Protein AF-A0A1T5F324-F1 (afdb_monomer_lite)

Radius of gyration: 17.67 Å; chains: 1; bounding box: 37×48×42 Å

Sequence (77 aa):
MRLAGTGRALMDFIFDWSRVRPQPMILDWQASPSAIDFYEALGFHPDRVGDFPEYPGFTLVHRSGSEEPAAQHVPRQ

Foldseek 3Di:
DPVLVVVVVVVVVVVVVQQPDQAKDKDKDWAAQVCQVSVVVVVWDFACPDDCNRTTMTMDIHHRDDDDPPDPDDDDD

pLDDT: mean 81.15, std 17.05, range [40.06, 94.31]

Secondary structure (DSSP, 8-state):
--HHHHHHHHHHHHHHHHHT-SS-EEEEEE--GGGHHHHHHTT---B--SS-TTS-EEEEEE--S------------

Structure (mmCIF, N/CA/C/O backbone):
data_AF-A0A1T5F324-F1
#
_entry.id   AF-A0A1T5F324-F1
#
loop_
_atom_site.group_PDB
_atom_site.id
_atom_site.type_symbol
_atom_site.label_atom_id
_atom_site.label_alt_id
_atom_site.label_comp_id
_atom_site.label_asym_id
_atom_site.label_entity_id
_atom_site.label_seq_id
_atom_site.pdbx_PDB_ins_code
_atom_site.Cartn_x
_atom_site.Cartn_y
_atom_site.Cartn_z
_atom_site.occupancy
_atom_site.B_iso_or_equiv
_atom_site.auth_seq_id
_atom_site.auth_comp_id
_atom_site.auth_asym_id
_atom_site.auth_atom_id
_atom_site.pdbx_PDB_model_num
ATOM 1 N N . MET A 1 1 ? 5.786 -12.369 -14.124 1.00 49.66 1 MET A N 1
ATOM 2 C CA . MET A 1 1 ? 4.355 -12.405 -13.732 1.00 49.66 1 MET A CA 1
ATOM 3 C C . MET A 1 1 ? 4.015 -13.307 -12.527 1.00 49.66 1 MET A C 1
ATOM 5 O O . MET A 1 1 ? 2.840 -13.492 -12.257 1.00 49.66 1 MET A O 1
ATOM 9 N N . ARG A 1 2 ? 4.978 -13.826 -11.739 1.00 51.12 2 ARG A N 1
ATOM 10 C CA . ARG A 1 2 ? 4.678 -14.703 -10.578 1.00 51.12 2 ARG A CA 1
ATOM 11 C C . ARG A 1 2 ? 4.544 -13.959 -9.235 1.00 51.12 2 ARG A C 1
ATOM 13 O O . ARG A 1 2 ? 3.838 -14.428 -8.356 1.00 51.12 2 ARG A O 1
ATOM 20 N N . LEU A 1 3 ? 5.177 -12.789 -9.097 1.00 57.16 3 LEU A N 1
ATOM 21 C CA . LEU A 1 3 ? 5.210 -12.013 -7.845 1.00 57.16 3 LEU A CA 1
ATOM 22 C C . LEU A 1 3 ? 3.957 -11.151 -7.609 1.00 57.16 3 LEU A C 1
ATOM 24 O O . LEU A 1 3 ? 3.643 -10.856 -6.463 1.00 57.16 3 LEU A O 1
ATOM 28 N N . ALA A 1 4 ? 3.212 -10.799 -8.664 1.00 62.53 4 ALA A N 1
ATOM 29 C CA . ALA A 1 4 ? 2.022 -9.950 -8.546 1.00 62.53 4 ALA A CA 1
ATOM 30 C C . ALA A 1 4 ? 0.897 -10.619 -7.735 1.00 62.53 4 ALA A C 1
ATOM 32 O O . ALA A 1 4 ? 0.251 -9.958 -6.930 1.00 62.53 4 ALA A O 1
ATOM 33 N N . GLY A 1 5 ? 0.704 -11.936 -7.889 1.00 81.62 5 GLY A N 1
ATOM 34 C CA . GLY A 1 5 ? -0.318 -12.680 -7.144 1.00 81.62 5 GLY A CA 1
ATOM 35 C C . GLY A 1 5 ? -0.003 -12.798 -5.651 1.00 81.62 5 GLY A C 1
ATOM 36 O O . GLY A 1 5 ? -0.859 -12.519 -4.818 1.00 81.62 5 GLY 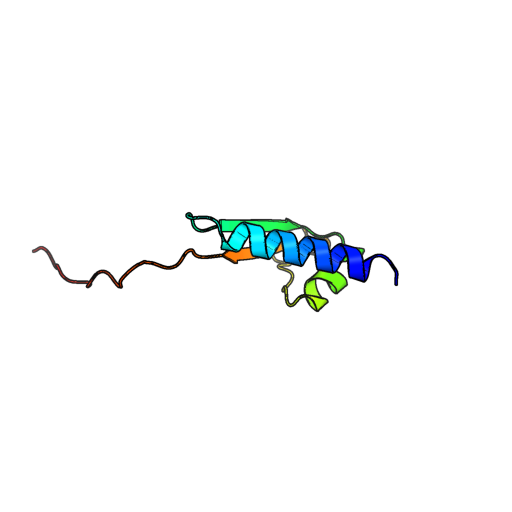A O 1
ATOM 37 N N . THR A 1 6 ? 1.240 -13.148 -5.301 1.00 86.94 6 THR A N 1
ATOM 38 C CA . THR A 1 6 ? 1.669 -13.236 -3.894 1.00 86.94 6 THR A CA 1
ATOM 39 C C . THR A 1 6 ? 1.712 -11.861 -3.230 1.00 86.94 6 THR A C 1
ATOM 41 O O . THR A 1 6 ? 1.263 -11.728 -2.096 1.00 86.94 6 THR A O 1
ATOM 44 N N . GLY A 1 7 ? 2.207 -10.837 -3.934 1.00 88.50 7 GLY A N 1
ATOM 45 C CA . GLY A 1 7 ? 2.218 -9.463 -3.433 1.00 88.50 7 GLY A CA 1
ATOM 46 C C . GLY A 1 7 ? 0.806 -8.951 -3.163 1.00 88.50 7 GLY A C 1
ATOM 47 O O . GLY A 1 7 ? 0.547 -8.418 -2.089 1.00 88.50 7 GLY A O 1
ATOM 48 N N . ARG A 1 8 ? -0.133 -9.179 -4.092 1.00 90.19 8 ARG A N 1
ATOM 49 C CA . ARG A 1 8 ? -1.542 -8.813 -3.905 1.00 90.19 8 ARG A CA 1
ATOM 50 C C . ARG A 1 8 ? -2.146 -9.500 -2.680 1.00 90.19 8 ARG A C 1
ATOM 52 O O . ARG A 1 8 ? -2.695 -8.815 -1.827 1.00 90.19 8 ARG A O 1
ATOM 59 N N . ALA A 1 9 ? -1.981 -10.819 -2.566 1.00 93.25 9 ALA A N 1
ATOM 60 C CA . ALA A 1 9 ? -2.511 -11.588 -1.441 1.00 93.25 9 ALA A CA 1
ATOM 61 C C . ALA A 1 9 ? -1.937 -11.133 -0.087 1.00 93.25 9 ALA A C 1
ATOM 63 O O . ALA A 1 9 ? -2.662 -11.085 0.904 1.00 93.25 9 ALA A O 1
ATOM 64 N N . LEU A 1 10 ? -0.651 -10.769 -0.042 1.00 92.56 10 LEU A N 1
ATOM 65 C CA . LEU A 1 10 ? -0.029 -10.212 1.159 1.00 92.56 10 LEU A CA 1
ATOM 66 C C . LEU A 1 10 ? -0.639 -8.857 1.535 1.00 92.56 10 LEU A C 1
ATOM 68 O O . LEU A 1 10 ? -0.954 -8.637 2.702 1.00 92.56 10 LEU A O 1
ATOM 72 N N . MET A 1 11 ? -0.817 -7.960 0.563 1.00 92.75 11 MET A N 1
ATOM 73 C CA . MET A 1 11 ? -1.409 -6.646 0.823 1.00 92.75 11 MET A CA 1
ATOM 74 C C . MET A 1 11 ? -2.867 -6.766 1.271 1.00 92.75 11 MET A C 1
ATOM 76 O O . MET A 1 11 ? -3.238 -6.146 2.263 1.00 92.75 11 MET A O 1
ATOM 80 N N . ASP A 1 12 ? -3.661 -7.626 0.626 1.00 92.56 12 ASP A N 1
ATOM 81 C CA . ASP A 1 12 ? -5.043 -7.896 1.042 1.00 92.56 12 ASP A CA 1
ATOM 82 C C . ASP A 1 12 ? -5.087 -8.424 2.495 1.00 92.56 12 ASP A C 1
ATOM 84 O O . ASP A 1 12 ? -5.881 -7.942 3.304 1.00 92.56 12 ASP A O 1
ATOM 88 N N . PHE A 1 13 ? -4.169 -9.325 2.878 1.00 94.06 13 PHE A N 1
ATOM 89 C CA . PHE A 1 13 ? -4.044 -9.793 4.265 1.00 94.06 13 PHE A CA 1
ATOM 90 C C . PHE A 1 13 ? -3.723 -8.657 5.251 1.00 94.06 13 PHE A C 1
ATOM 92 O O . PHE A 1 13 ? -4.334 -8.578 6.318 1.00 94.06 13 PHE A O 1
ATOM 99 N N . ILE A 1 14 ? -2.784 -7.765 4.914 1.00 92.19 14 ILE A N 1
ATOM 100 C CA . ILE A 1 14 ? -2.423 -6.611 5.757 1.00 92.19 14 ILE A CA 1
ATOM 101 C C . ILE A 1 14 ? -3.623 -5.663 5.924 1.00 92.19 14 ILE A C 1
ATOM 103 O O . ILE A 1 14 ? -3.848 -5.131 7.017 1.00 92.19 14 ILE A O 1
ATOM 107 N N . PHE A 1 15 ? -4.426 -5.470 4.878 1.00 89.12 15 PHE A N 1
ATOM 108 C CA . PHE A 1 15 ? -5.619 -4.619 4.934 1.00 89.12 15 PHE A CA 1
ATOM 109 C C . PHE A 1 15 ? -6.709 -5.225 5.806 1.00 89.12 15 PHE A C 1
ATOM 111 O O . PHE A 1 15 ? -7.245 -4.544 6.679 1.00 89.12 15 PHE A O 1
ATOM 118 N N . ASP A 1 16 ? -6.995 -6.515 5.652 1.00 92.25 16 ASP A N 1
ATOM 119 C CA . ASP A 1 16 ? -7.964 -7.180 6.519 1.00 92.25 16 ASP A CA 1
ATOM 120 C C . AS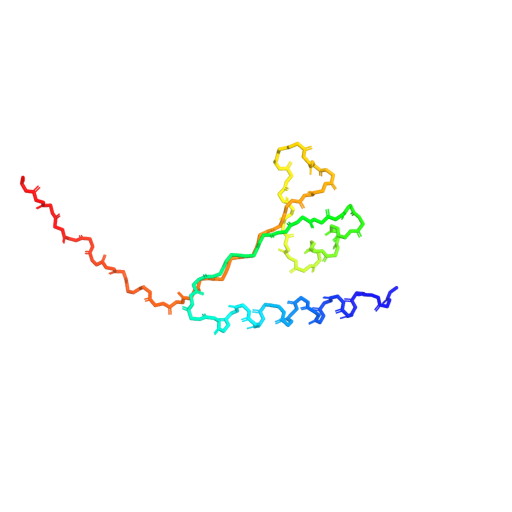P A 1 16 ? -7.514 -7.169 7.981 1.00 92.25 16 ASP A C 1
ATOM 122 O O . ASP A 1 16 ? -8.302 -6.860 8.876 1.00 92.25 16 ASP A O 1
ATOM 126 N N . TRP A 1 17 ? -6.229 -7.422 8.224 1.00 92.06 17 TRP A N 1
ATOM 127 C CA . TRP A 1 17 ? -5.640 -7.367 9.556 1.00 92.06 17 TRP A CA 1
ATOM 128 C C . TRP A 1 17 ? -5.736 -5.979 10.204 1.00 92.06 17 TRP A C 1
ATOM 130 O O . TRP A 1 17 ? -6.061 -5.874 11.389 1.00 92.06 17 TRP A O 1
ATOM 140 N N . SER A 1 18 ? -5.451 -4.914 9.454 1.00 91.25 18 SER A N 1
ATOM 141 C CA . SER A 1 18 ? -5.503 -3.545 9.980 1.00 91.25 18 SER A CA 1
ATOM 142 C C . SER A 1 18 ? -6.942 -3.077 10.205 1.00 91.25 18 SER A C 1
ATOM 144 O O . SER A 1 18 ? -7.222 -2.428 11.212 1.00 91.25 18 SER A O 1
ATOM 146 N N . ARG A 1 19 ? -7.882 -3.483 9.344 1.00 87.75 19 ARG A N 1
ATOM 147 C CA . ARG A 1 19 ? -9.310 -3.154 9.467 1.00 87.75 19 ARG A CA 1
ATOM 148 C C . ARG A 1 19 ? -9.967 -3.717 10.729 1.00 87.75 19 ARG A C 1
ATOM 150 O O . ARG A 1 19 ? -10.875 -3.086 11.259 1.00 87.75 19 ARG A O 1
ATOM 157 N N . VAL A 1 20 ? -9.542 -4.885 11.213 1.00 91.56 20 VAL A N 1
ATOM 158 C CA . VAL A 1 20 ? -10.126 -5.507 12.420 1.00 91.56 20 VAL A CA 1
ATOM 159 C C . VAL A 1 20 ? -9.534 -4.978 13.731 1.00 91.56 20 VAL A C 1
ATOM 161 O O . VAL A 1 20 ? -9.861 -5.493 14.804 1.00 91.56 20 VAL A O 1
ATOM 164 N N . ARG A 1 21 ? -8.640 -3.980 13.689 1.00 88.62 21 ARG A N 1
ATOM 165 C CA . ARG A 1 21 ? -8.075 -3.404 14.911 1.00 88.62 21 ARG A CA 1
ATOM 166 C C . ARG A 1 21 ? -9.071 -2.465 15.603 1.00 88.62 21 ARG A C 1
ATOM 168 O O . ARG A 1 21 ? -9.764 -1.704 14.934 1.00 88.62 21 ARG A O 1
ATOM 175 N N . PRO A 1 22 ? -9.143 -2.498 16.948 1.00 86.00 22 PRO A N 1
ATOM 176 C CA . PRO A 1 22 ? -10.071 -1.645 17.685 1.00 86.00 22 PRO A CA 1
ATOM 177 C C . PRO A 1 22 ? -9.657 -0.167 17.661 1.00 86.00 22 PRO A C 1
ATOM 179 O O . PRO A 1 22 ? -10.512 0.715 17.734 1.00 86.00 22 PRO A O 1
ATOM 182 N N . GLN A 1 23 ? -8.361 0.121 17.530 1.00 88.31 23 GLN A N 1
ATOM 183 C CA . GLN A 1 23 ? -7.847 1.481 17.388 1.00 88.31 23 GLN A CA 1
ATOM 184 C C . GLN A 1 23 ? -7.680 1.865 15.912 1.00 88.31 23 GLN A C 1
ATOM 186 O O . GLN A 1 23 ? -7.349 0.996 15.099 1.00 88.31 23 GLN A O 1
ATOM 191 N N . PRO A 1 24 ? -7.821 3.160 15.571 1.00 89.38 24 PRO A N 1
ATOM 192 C CA . PRO A 1 24 ? -7.418 3.666 14.270 1.00 89.38 24 PRO A CA 1
ATOM 193 C C . PRO A 1 24 ? -5.958 3.316 13.979 1.00 89.38 24 PRO A C 1
ATOM 195 O O . PRO A 1 24 ? -5.090 3.439 14.845 1.00 89.38 24 PRO A O 1
ATOM 198 N N . MET A 1 25 ? -5.693 2.896 12.749 1.00 91.94 25 MET A N 1
ATOM 199 C CA . MET A 1 25 ? -4.367 2.536 12.277 1.00 91.94 25 MET A CA 1
ATOM 200 C C . MET A 1 25 ? -3.955 3.408 11.103 1.00 91.94 25 MET A C 1
ATOM 202 O O . MET A 1 25 ? -4.725 3.622 10.167 1.00 91.94 25 MET A O 1
ATOM 206 N N . ILE A 1 26 ? -2.704 3.853 11.147 1.00 92.25 26 ILE A N 1
ATOM 207 C CA . ILE A 1 26 ? -2.007 4.453 10.018 1.00 92.25 26 ILE A CA 1
ATOM 208 C C . ILE A 1 26 ? -0.808 3.555 9.730 1.00 92.25 26 ILE A C 1
ATOM 210 O O . ILE A 1 26 ? -0.026 3.257 10.634 1.00 92.25 26 ILE A O 1
ATOM 214 N N . LEU A 1 27 ? -0.707 3.073 8.496 1.00 93.00 27 LEU A N 1
ATOM 215 C CA . LEU A 1 27 ? 0.469 2.372 8.001 1.00 93.00 27 LEU A CA 1
ATOM 216 C C . LEU A 1 27 ? 1.153 3.280 6.992 1.00 93.00 27 LEU A C 1
ATOM 218 O O . LEU A 1 27 ? 0.557 3.603 5.969 1.00 93.00 27 LEU A O 1
ATOM 222 N N . ASP A 1 28 ? 2.392 3.645 7.286 1.00 93.12 28 ASP A N 1
ATOM 223 C CA . ASP A 1 28 ? 3.249 4.435 6.412 1.00 93.12 28 ASP A CA 1
ATOM 224 C C . ASP A 1 28 ? 4.463 3.610 6.010 1.00 93.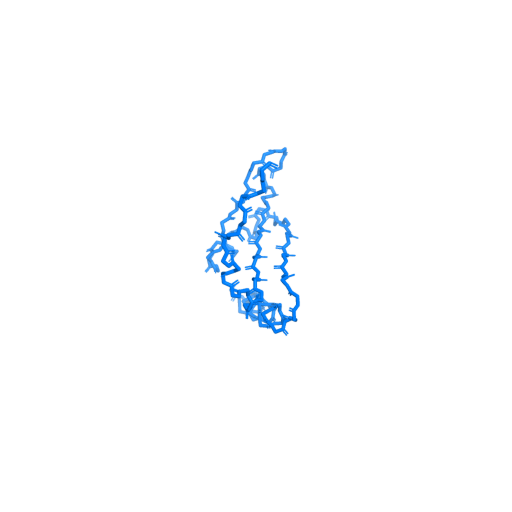12 28 ASP A C 1
ATOM 226 O O . ASP A 1 28 ? 5.104 2.966 6.847 1.00 93.12 28 ASP A O 1
ATOM 230 N N . TRP A 1 29 ? 4.778 3.614 4.720 1.00 93.62 29 TRP A N 1
ATOM 231 C CA . TRP A 1 29 ? 5.967 2.952 4.196 1.00 93.62 29 TRP A CA 1
ATOM 232 C C . TRP A 1 29 ? 6.504 3.669 2.960 1.00 93.62 29 TRP A C 1
ATOM 234 O O . TRP A 1 29 ? 5.801 4.442 2.317 1.00 93.62 29 TRP A O 1
ATOM 244 N N . GLN A 1 30 ? 7.758 3.392 2.610 1.00 94.12 30 GLN A N 1
ATOM 245 C CA . GLN A 1 30 ? 8.359 3.814 1.343 1.00 94.12 30 GLN A CA 1
ATOM 246 C C . GLN A 1 30 ? 8.462 2.628 0.387 1.00 94.12 30 GLN A C 1
ATOM 248 O O . GLN A 1 30 ? 8.625 1.482 0.818 1.00 94.12 30 GLN A O 1
ATOM 253 N N . ALA A 1 31 ? 8.403 2.895 -0.915 1.00 93.00 31 ALA A N 1
ATOM 254 C CA . ALA A 1 31 ? 8.610 1.876 -1.941 1.00 93.00 31 ALA A CA 1
ATOM 255 C C . ALA A 1 31 ? 9.862 2.159 -2.772 1.00 93.00 31 ALA A C 1
ATOM 257 O O . ALA A 1 31 ? 10.184 3.307 -3.059 1.00 93.00 31 ALA A O 1
ATOM 258 N N . SER A 1 32 ? 10.542 1.101 -3.221 1.00 93.62 32 SER A N 1
ATOM 259 C CA . SER A 1 32 ? 11.566 1.227 -4.260 1.00 93.62 32 SER A CA 1
ATOM 260 C C . SER A 1 32 ? 10.936 1.591 -5.611 1.00 93.62 32 SER A C 1
ATOM 262 O O . SER A 1 32 ? 9.797 1.184 -5.858 1.00 93.62 32 SER A O 1
ATOM 264 N N . PRO A 1 33 ? 11.684 2.226 -6.539 1.00 93.25 33 PRO A N 1
ATOM 265 C CA . PRO A 1 33 ? 11.186 2.570 -7.873 1.00 93.25 33 PRO A CA 1
ATOM 266 C C . PRO A 1 33 ? 10.484 1.414 -8.598 1.00 93.25 33 PRO A C 1
ATOM 268 O O . PRO A 1 33 ? 9.423 1.586 -9.185 1.00 93.25 33 PRO A O 1
ATOM 271 N N . SER A 1 34 ? 11.039 0.204 -8.491 1.00 92.19 34 SER A N 1
ATOM 272 C CA . SER A 1 34 ? 10.512 -1.014 -9.121 1.00 92.19 34 SER A CA 1
ATOM 273 C C . SER A 1 34 ? 9.190 -1.532 -8.541 1.00 92.19 34 SER A C 1
ATOM 275 O O . SER A 1 34 ? 8.574 -2.409 -9.143 1.00 92.19 34 SER A O 1
ATOM 277 N N . ALA A 1 35 ? 8.776 -1.047 -7.369 1.00 91.56 35 ALA A N 1
ATOM 278 C CA . ALA A 1 35 ? 7.558 -1.467 -6.682 1.00 91.56 35 ALA A CA 1
ATOM 279 C C . ALA A 1 35 ? 6.438 -0.418 -6.759 1.00 91.56 35 ALA A C 1
ATOM 281 O O . ALA A 1 35 ? 5.322 -0.707 -6.333 1.00 91.56 35 ALA A O 1
ATOM 282 N N . ILE A 1 36 ? 6.708 0.773 -7.305 1.00 93.56 36 ILE A N 1
ATOM 283 C CA . ILE A 1 36 ? 5.727 1.864 -7.402 1.00 93.56 36 ILE A CA 1
ATOM 284 C C . ILE A 1 36 ? 4.508 1.416 -8.215 1.00 93.56 36 ILE A C 1
ATOM 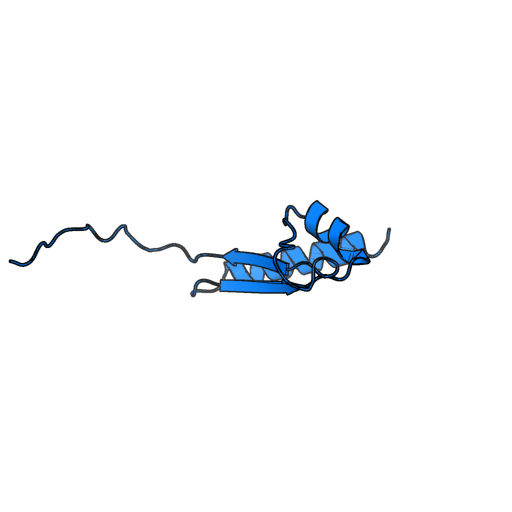286 O O . ILE A 1 36 ? 3.404 1.413 -7.675 1.00 93.56 36 ILE A O 1
ATOM 290 N N . ASP A 1 37 ? 4.720 0.925 -9.441 1.00 93.00 37 ASP A N 1
ATOM 291 C CA . ASP A 1 37 ? 3.646 0.463 -10.336 1.00 93.00 37 ASP A CA 1
ATOM 292 C C . ASP A 1 37 ? 2.768 -0.618 -9.688 1.00 93.00 37 ASP A C 1
ATOM 294 O O . ASP A 1 37 ? 1.570 -0.718 -9.952 1.00 93.00 37 ASP A O 1
ATOM 298 N N . PHE A 1 38 ? 3.360 -1.444 -8.817 1.00 93.06 38 PHE A N 1
ATOM 299 C CA . PHE A 1 38 ? 2.615 -2.451 -8.072 1.00 93.06 38 PHE A CA 1
ATOM 300 C C . PHE A 1 38 ? 1.626 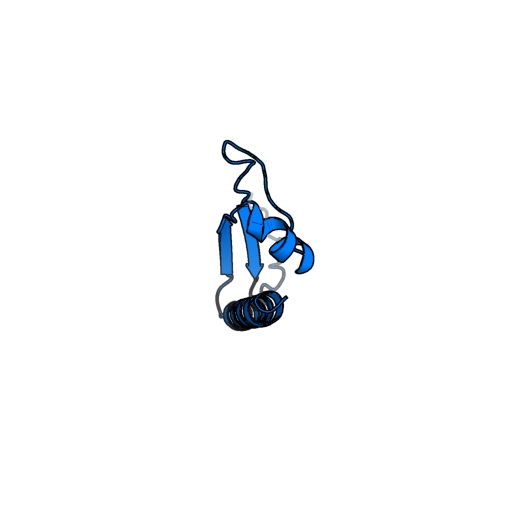-1.800 -7.099 1.00 93.06 38 PHE A C 1
ATOM 302 O O . PHE A 1 38 ? 0.453 -2.161 -7.123 1.00 93.06 38 PHE A O 1
ATOM 309 N N . TYR A 1 39 ? 2.060 -0.843 -6.275 1.00 92.81 39 TYR A N 1
ATOM 310 C CA . TYR A 1 39 ? 1.171 -0.164 -5.328 1.00 92.81 39 TYR A CA 1
ATOM 311 C C . TYR A 1 39 ? 0.148 0.740 -6.031 1.00 92.81 39 TYR A C 1
ATOM 313 O O . TYR A 1 39 ? -1.010 0.781 -5.611 1.00 92.81 39 TYR A O 1
ATOM 321 N N . GLU A 1 40 ? 0.518 1.386 -7.138 1.00 92.94 40 GLU A N 1
ATOM 322 C CA . GLU A 1 40 ? -0.422 2.150 -7.971 1.00 92.94 40 GLU A CA 1
ATOM 323 C C . GLU A 1 40 ? -1.521 1.253 -8.559 1.00 92.94 40 GLU A C 1
ATOM 325 O O . GLU A 1 40 ? -2.701 1.599 -8.503 1.00 92.94 40 GLU A O 1
ATOM 330 N N . ALA A 1 41 ? -1.179 0.043 -9.016 1.00 91.88 41 ALA A N 1
ATOM 331 C CA . ALA A 1 41 ? -2.165 -0.939 -9.477 1.00 91.88 41 ALA A CA 1
ATOM 332 C C . ALA A 1 41 ? -3.108 -1.439 -8.361 1.00 91.88 41 ALA A C 1
ATOM 334 O O . ALA A 1 41 ? -4.178 -1.980 -8.649 1.00 91.88 41 ALA A O 1
ATOM 335 N N . LEU A 1 42 ? -2.737 -1.265 -7.087 1.00 90.12 42 LEU A N 1
ATOM 336 C CA . LEU A 1 42 ? -3.609 -1.520 -5.935 1.00 90.12 42 LEU A CA 1
ATOM 337 C C . LEU A 1 42 ? -4.478 -0.307 -5.554 1.00 90.12 42 LEU A C 1
ATOM 339 O O . LEU A 1 42 ? -5.332 -0.443 -4.680 1.00 90.12 42 LEU A O 1
ATOM 343 N N . GLY A 1 43 ? -4.291 0.844 -6.209 1.00 91.38 43 GLY A N 1
ATOM 344 C CA . GLY A 1 43 ? -5.031 2.086 -5.969 1.00 91.38 43 GLY A CA 1
ATOM 345 C C . GLY A 1 43 ? -4.356 3.061 -4.999 1.00 91.38 43 GLY A C 1
ATOM 346 O O . GLY A 1 43 ? -4.973 4.057 -4.617 1.00 91.38 43 GLY A O 1
ATOM 347 N N . PHE A 1 44 ? -3.113 2.801 -4.585 1.00 92.12 44 PHE A N 1
ATOM 348 C CA . PHE A 1 44 ? -2.357 3.749 -3.769 1.00 92.12 44 PHE A CA 1
ATOM 349 C C . PHE A 1 44 ? -1.743 4.853 -4.620 1.00 92.12 44 PHE A C 1
ATOM 351 O O . PHE A 1 44 ? -1.439 4.658 -5.792 1.00 92.12 44 PHE A O 1
ATOM 358 N N . HIS A 1 45 ? -1.526 6.008 -3.998 1.00 93.12 45 HIS A N 1
ATOM 359 C CA . HIS A 1 45 ? -0.930 7.165 -4.651 1.00 93.12 45 HIS A CA 1
ATOM 360 C C . HIS A 1 45 ? 0.427 7.446 -3.998 1.00 93.12 45 HIS A C 1
ATOM 362 O O . HIS A 1 45 ? 0.465 7.592 -2.774 1.00 93.12 45 HIS A O 1
ATOM 368 N N . PRO A 1 46 ? 1.526 7.488 -4.771 1.00 93.38 46 PRO A N 1
ATOM 369 C CA . PRO A 1 46 ? 2.840 7.789 -4.226 1.00 93.38 46 PRO A CA 1
ATOM 370 C C . PRO A 1 46 ? 2.905 9.249 -3.772 1.00 93.38 46 PRO A C 1
ATOM 372 O O . PRO A 1 46 ? 2.704 10.162 -4.575 1.00 93.38 46 PRO A O 1
ATOM 375 N N . ASP A 1 47 ? 3.257 9.473 -2.511 1.00 93.06 47 ASP A N 1
ATOM 376 C CA . ASP A 1 47 ? 3.673 10.781 -2.022 1.00 93.06 47 ASP A CA 1
ATOM 377 C C . ASP A 1 47 ? 5.158 10.994 -2.345 1.00 93.06 47 ASP A C 1
ATOM 379 O O . ASP A 1 47 ? 6.042 10.300 -1.837 1.00 93.06 47 ASP A O 1
ATOM 383 N N . ARG A 1 48 ? 5.426 11.941 -3.245 1.00 90.69 48 ARG A N 1
ATOM 384 C CA . ARG A 1 48 ? 6.776 12.306 -3.703 1.00 90.69 48 ARG A CA 1
ATOM 385 C C . ARG A 1 48 ? 7.278 13.605 -3.077 1.00 90.69 48 ARG A C 1
ATOM 387 O O . ARG A 1 48 ? 8.302 14.123 -3.519 1.00 90.69 48 ARG A O 1
ATOM 394 N N . VAL A 1 49 ? 6.557 14.172 -2.112 1.00 86.00 49 VAL A N 1
ATOM 395 C CA . VAL A 1 49 ? 6.957 15.425 -1.469 1.00 86.00 49 VAL A CA 1
ATOM 396 C C . VAL A 1 49 ? 8.197 15.188 -0.595 1.00 86.00 49 VAL A C 1
ATOM 398 O O . VAL A 1 49 ? 8.221 14.289 0.240 1.00 86.00 49 VAL A O 1
ATOM 401 N N . GLY A 1 50 ? 9.230 16.018 -0.772 1.00 72.94 50 GLY A N 1
ATOM 402 C CA . GLY A 1 50 ? 10.465 15.988 0.024 1.00 72.94 50 GLY A CA 1
ATOM 403 C C . GLY A 1 50 ? 11.685 15.425 -0.716 1.00 72.94 50 GLY A C 1
ATOM 404 O O . GLY A 1 50 ? 11.724 15.392 -1.945 1.00 72.94 50 GLY A O 1
ATOM 405 N N . ASP A 1 51 ? 12.694 14.997 0.047 1.00 74.75 51 ASP A N 1
ATOM 406 C CA . ASP A 1 51 ? 14.044 14.678 -0.457 1.00 74.75 51 ASP A CA 1
ATOM 407 C C . ASP A 1 51 ? 14.178 13.290 -1.114 1.00 74.75 51 ASP A C 1
ATOM 409 O O . ASP A 1 51 ? 15.259 12.917 -1.571 1.00 74.75 51 ASP A O 1
ATOM 413 N N . PHE A 1 52 ? 13.092 12.511 -1.189 1.00 75.12 52 PHE A N 1
ATOM 414 C CA . PHE A 1 52 ? 13.112 11.128 -1.687 1.00 75.12 52 PHE A CA 1
ATOM 415 C C . PHE A 1 52 ? 12.087 10.870 -2.807 1.00 75.12 52 PHE A C 1
ATOM 417 O O . PHE A 1 52 ? 11.318 9.911 -2.724 1.00 75.12 52 PHE A O 1
ATOM 424 N N . PRO A 1 53 ? 12.067 11.667 -3.895 1.00 80.38 53 PRO A N 1
ATOM 425 C CA . PRO A 1 53 ? 11.085 11.502 -4.972 1.00 80.38 53 PRO A CA 1
ATOM 426 C C . PRO A 1 53 ? 11.206 10.153 -5.700 1.00 80.38 53 PRO A C 1
ATOM 428 O O . PRO A 1 53 ? 10.233 9.680 -6.290 1.00 80.38 53 PRO A O 1
ATOM 431 N N . GLU A 1 54 ? 12.386 9.527 -5.656 1.00 89.69 54 GLU A N 1
ATOM 432 C CA . GLU A 1 54 ? 12.658 8.198 -6.219 1.00 89.69 54 GLU A CA 1
ATOM 433 C C . GLU A 1 54 ? 12.105 7.055 -5.353 1.00 89.69 54 GLU A C 1
ATOM 435 O O . GLU A 1 54 ? 11.787 5.991 -5.880 1.00 89.69 54 GLU A O 1
ATOM 440 N N . TYR A 1 55 ? 11.936 7.287 -4.048 1.00 92.19 55 TYR A N 1
ATOM 441 C CA . TYR A 1 55 ? 11.425 6.317 -3.077 1.00 92.19 55 TYR A CA 1
ATOM 442 C C . TYR A 1 55 ? 10.189 6.893 -2.377 1.00 92.19 55 TYR A C 1
ATOM 444 O O . TYR A 1 55 ? 10.255 7.241 -1.193 1.00 92.19 55 TYR A O 1
ATOM 452 N N . PRO A 1 56 ? 9.074 7.059 -3.113 1.00 94.25 56 PRO A N 1
ATOM 453 C CA . PRO A 1 56 ? 7.903 7.738 -2.588 1.00 94.25 56 PRO A CA 1
ATOM 454 C C . PRO A 1 56 ? 7.323 7.031 -1.367 1.00 94.25 56 PRO A C 1
ATOM 456 O O . PRO A 1 56 ? 7.406 5.803 -1.230 1.00 94.25 56 PRO A O 1
ATOM 459 N N . GLY A 1 57 ? 6.697 7.835 -0.513 1.00 94.31 57 GLY A N 1
ATOM 460 C CA . GLY A 1 57 ? 5.884 7.370 0.597 1.00 94.31 57 GLY A CA 1
ATOM 461 C C . GLY A 1 57 ? 4.519 6.873 0.129 1.00 94.31 57 GLY A C 1
ATOM 462 O O . GLY A 1 57 ? 3.986 7.302 -0.893 1.00 94.31 57 GLY A O 1
ATOM 463 N N . PHE A 1 58 ? 3.945 5.968 0.903 1.00 94.06 58 PHE A N 1
ATOM 464 C CA . PHE A 1 58 ? 2.582 5.489 0.766 1.00 94.06 58 PHE A CA 1
ATOM 465 C C . PHE A 1 58 ? 1.966 5.389 2.152 1.00 94.06 58 PHE A C 1
ATOM 467 O O . PHE A 1 58 ? 2.601 4.892 3.083 1.00 94.06 58 PHE A O 1
ATOM 474 N N . THR A 1 5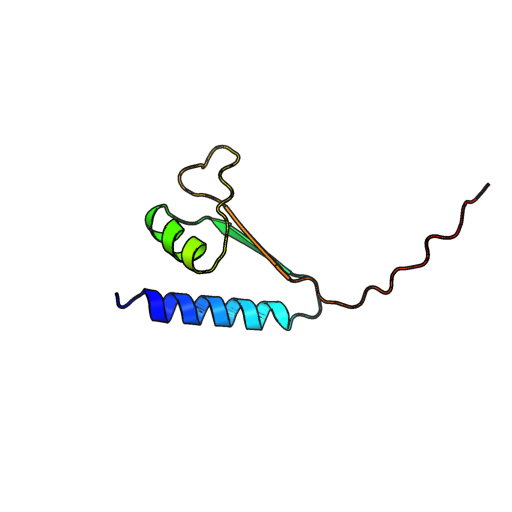9 ? 0.709 5.809 2.251 1.00 92.62 59 THR A N 1
ATOM 475 C CA . THR A 1 59 ? -0.036 5.802 3.506 1.00 92.62 59 THR A CA 1
ATOM 476 C C . THR A 1 59 ? -1.340 5.037 3.332 1.00 92.62 59 THR A C 1
ATOM 478 O O . THR A 1 59 ? -2.100 5.267 2.389 1.00 92.62 59 THR A O 1
ATOM 481 N N . LEU A 1 60 ? -1.643 4.162 4.286 1.00 90.94 60 LEU A N 1
ATOM 482 C CA . LEU A 1 60 ? -2.958 3.563 4.471 1.00 90.94 60 LEU A CA 1
ATOM 483 C C . LEU A 1 60 ? -3.536 4.031 5.802 1.00 90.94 60 LEU A C 1
ATOM 485 O O . LEU A 1 60 ? -2.936 3.822 6.854 1.00 90.94 60 LEU A O 1
ATOM 489 N N . VAL A 1 61 ? -4.739 4.601 5.758 1.00 89.25 61 VAL A N 1
ATOM 490 C CA . VAL A 1 61 ? -5.464 5.041 6.952 1.00 89.25 61 VAL A CA 1
ATOM 491 C C . VAL A 1 61 ? -6.714 4.189 7.126 1.00 89.25 61 VAL A C 1
ATOM 493 O O . VAL A 1 61 ? -7.655 4.280 6.340 1.00 89.25 61 VAL A O 1
ATOM 496 N N . HIS A 1 62 ? -6.757 3.411 8.201 1.00 86.75 62 HIS A N 1
ATOM 497 C CA . HIS A 1 62 ? -7.955 2.714 8.647 1.00 86.75 62 HIS A CA 1
ATOM 498 C C . HIS A 1 62 ? -8.464 3.348 9.934 1.00 86.75 62 HIS A C 1
ATOM 500 O O . HIS A 1 62 ? -7.896 3.180 11.008 1.00 86.75 62 HIS A O 1
ATOM 506 N N . ARG A 1 63 ? -9.563 4.095 9.822 1.00 79.69 63 ARG A N 1
ATOM 507 C CA . ARG A 1 63 ? -10.268 4.649 10.979 1.00 79.69 63 ARG A CA 1
ATOM 508 C C . ARG A 1 63 ? -11.237 3.589 11.494 1.00 79.69 63 ARG A C 1
ATOM 510 O O . ARG A 1 63 ? -12.085 3.132 10.729 1.00 79.69 63 ARG A O 1
ATOM 517 N N . SER A 1 64 ? -11.119 3.188 12.758 1.00 64.62 64 SER A N 1
ATOM 518 C CA . SER A 1 64 ? -12.163 2.387 13.395 1.00 64.62 64 SER A CA 1
ATOM 519 C C . SER A 1 64 ? -13.375 3.291 13.643 1.00 64.62 64 SER A C 1
ATOM 521 O O . SER A 1 64 ? -13.258 4.387 14.187 1.00 64.62 64 SER A O 1
ATOM 523 N N . GLY A 1 65 ? -14.542 2.890 13.144 1.00 59.56 65 GLY A N 1
ATOM 524 C CA . GLY A 1 65 ? -15.758 3.689 13.249 1.00 59.56 65 GLY A CA 1
ATOM 525 C C . GLY A 1 65 ? -16.521 3.404 14.538 1.00 59.56 65 GLY A C 1
ATOM 526 O O . GLY A 1 65 ? -17.180 2.374 14.621 1.00 59.56 65 GLY A O 1
ATOM 527 N N . SER A 1 66 ? -16.483 4.351 15.477 1.00 48.59 66 SER A N 1
ATOM 528 C CA . SER A 1 66 ? -17.641 4.815 16.259 1.00 48.59 66 SER A CA 1
ATOM 529 C C . SER A 1 66 ? -17.263 6.093 17.020 1.00 48.59 66 SER A C 1
ATOM 531 O O . SER A 1 66 ? -17.094 6.077 18.235 1.00 48.59 66 SER A O 1
ATOM 533 N N . GLU A 1 67 ? -17.111 7.206 16.305 1.00 45.28 67 GLU A N 1
ATOM 534 C CA . GLU A 1 67 ? -17.378 8.517 16.898 1.00 45.28 67 GLU A CA 1
ATOM 535 C C . GLU A 1 67 ? -18.772 8.925 16.418 1.00 45.28 67 GLU A C 1
ATOM 537 O O . GLU A 1 67 ? -18.979 9.229 15.241 1.00 45.28 67 GLU A O 1
ATOM 542 N N . GLU A 1 68 ? -19.752 8.877 17.327 1.00 42.91 68 GLU A N 1
ATOM 543 C CA . GLU A 1 68 ? -20.914 9.759 17.221 1.00 42.91 68 GLU A CA 1
ATOM 544 C C . GLU A 1 68 ? -20.396 11.188 17.005 1.00 42.91 68 GLU A C 1
ATOM 546 O O . GLU A 1 68 ? -19.404 11.567 17.636 1.00 42.91 68 GLU A O 1
ATOM 551 N N . PRO A 1 69 ? -21.033 12.012 16.155 1.00 40.06 69 PRO A N 1
ATOM 552 C CA . PRO A 1 69 ? -20.711 13.426 16.116 1.00 40.06 69 PRO A CA 1
ATOM 553 C C . PRO A 1 69 ? -21.079 14.007 17.483 1.00 40.06 69 PRO A C 1
ATOM 555 O O . PRO A 1 69 ? -22.245 14.293 17.748 1.00 40.06 69 PRO A O 1
ATOM 558 N N . ALA A 1 70 ? -20.091 14.140 18.372 1.00 50.19 70 ALA A N 1
ATOM 559 C CA . ALA A 1 70 ? -20.263 14.833 19.634 1.00 50.19 70 ALA A CA 1
ATOM 560 C C . ALA A 1 70 ? -20.778 16.231 19.295 1.00 50.19 70 ALA A C 1
ATOM 562 O O . ALA A 1 70 ? -20.090 17.033 18.656 1.00 50.19 70 ALA A O 1
ATOM 563 N N . ALA A 1 71 ? -22.040 16.462 19.650 1.00 52.12 71 ALA A N 1
ATOM 564 C CA . ALA A 1 71 ? -22.737 17.708 19.442 1.00 52.12 71 ALA A CA 1
ATOM 565 C C . ALA A 1 71 ? -21.832 18.858 19.892 1.00 52.12 71 ALA A C 1
ATOM 567 O O . ALA A 1 71 ? -21.469 18.963 21.064 1.00 52.12 71 ALA A O 1
ATOM 568 N N . GLN A 1 72 ? -21.452 19.716 18.947 1.00 51.91 72 GLN A N 1
ATOM 569 C CA . GLN A 1 72 ? -20.787 20.969 19.260 1.00 51.91 72 GLN A CA 1
ATOM 570 C C . GLN A 1 72 ? -21.813 21.883 19.931 1.00 51.91 72 GLN A C 1
ATOM 572 O O . GLN A 1 72 ? -22.500 22.672 19.287 1.00 51.91 72 GLN A O 1
ATOM 577 N N . HIS A 1 73 ? -21.940 21.752 21.246 1.00 47.38 73 HIS A N 1
ATOM 578 C CA . HIS A 1 73 ? -22.552 22.762 22.085 1.00 47.38 73 HIS A CA 1
ATOM 579 C C . HIS A 1 73 ? -21.776 22.844 23.392 1.00 47.38 73 HIS A C 1
ATOM 581 O O . HIS A 1 73 ? -21.768 21.895 24.164 1.00 47.38 73 HIS A O 1
ATOM 587 N N . VAL A 1 74 ? -21.084 23.967 23.583 1.00 49.72 74 VAL A N 1
ATOM 588 C CA . VAL A 1 74 ? -21.126 24.839 24.770 1.00 49.72 74 VAL A CA 1
ATOM 589 C C . VAL A 1 74 ? -20.177 26.011 24.463 1.00 49.72 74 VAL A C 1
ATOM 591 O O . VAL A 1 74 ? -18.958 25.838 24.511 1.00 49.72 74 VAL A O 1
ATOM 594 N N . PRO A 1 75 ? -20.683 27.218 24.155 1.00 48.94 75 PRO A N 1
ATOM 595 C CA . PRO A 1 75 ? -19.908 28.428 24.378 1.00 48.94 75 PRO A CA 1
ATOM 596 C C . PRO A 1 75 ? -19.927 28.715 25.886 1.00 48.94 75 PRO A C 1
ATOM 598 O O . PRO A 1 75 ? -20.995 28.901 26.473 1.00 48.94 75 PRO A O 1
ATOM 601 N N . ARG A 1 76 ? -18.757 28.717 26.534 1.00 52.25 76 ARG A N 1
ATOM 602 C CA . ARG A 1 76 ? -18.623 29.327 27.862 1.00 52.25 76 ARG A CA 1
ATOM 603 C C . ARG A 1 76 ? -18.320 30.813 27.702 1.00 52.25 76 ARG A C 1
ATOM 605 O O . ARG A 1 76 ? -17.576 31.191 26.800 1.00 52.25 76 ARG A O 1
ATOM 612 N N . GLN A 1 77 ? -18.980 31.589 28.558 1.00 58.19 77 GLN A N 1
ATOM 613 C CA . GLN A 1 77 ? -18.834 33.033 28.722 1.00 58.19 77 GLN A CA 1
ATOM 614 C C . GLN A 1 77 ? -17.411 33.439 29.100 1.00 58.19 77 GLN A C 1
ATOM 616 O O . GLN A 1 77 ? -16.714 32.601 29.719 1.00 58.19 77 GLN A O 1
#